Protein AF-A0A836TRV5-F1 (afdb_monomer)

Secondary structure (DSSP, 8-state):
---TTT--S-EEEEEEEE-TTSSEEEEEEEETTT--EEEEEEE----PPPP-

Sequence (52 aa):
MRCPFCGNNDTQVKDSRPTEDDSAIRRRRFCTGCGARFTTFERVQLRELTVL

Foldseek 3Di:
DADPPPRDPDKDWDDWDADPVNQWIKTWIAHPPPRDIDIDIHGDDDDDDDDD

pLDDT: mean 94.19, std 4.67, range [78.81, 98.19]

Radius of gyration: 14.65 Å; Cα contacts (8 Å, |Δi|>4): 86; chains: 1; bounding box: 29×37×30 Å

Mean predicted aligned error: 4.16 Å

Solvent-accessible surface area (backbone atoms only — not comparable to full-atom values): 3396 Å² total; per-residue (Å²): 99,66,37,92,87,78,63,43,57,62,53,45,79,77,45,75,45,68,41,99,80,68,68,30,40,42,32,36,33,38,27,80,81,77,71,50,71,51,76,48,75,50,62,87,78,90,73,90,83,83,85,132

Structure (mmCIF, N/CA/C/O backbone):
data_AF-A0A836TRV5-F1
#
_entry.id   AF-A0A836TRV5-F1
#
loop_
_atom_site.group_PDB
_atom_site.id
_atom_site.type_symbol
_atom_site.label_atom_id
_atom_site.label_alt_id
_atom_site.label_comp_id
_atom_site.label_asym_id
_atom_site.label_entity_id
_atom_site.label_seq_id
_atom_site.pdbx_PDB_ins_code
_atom_site.Cartn_x
_atom_site.Cartn_y
_atom_site.Cartn_z
_atom_site.occupancy
_atom_site.B_iso_or_equiv
_atom_site.auth_seq_id
_atom_site.auth_comp_id
_atom_site.auth_asym_id
_atom_site.auth_atom_id
_atom_site.pdbx_PDB_model_num
ATOM 1 N N . MET A 1 1 ? -8.080 -3.236 -1.231 1.00 87.38 1 MET A N 1
ATOM 2 C CA . MET A 1 1 ? -7.008 -3.575 -0.265 1.00 87.38 1 MET A CA 1
ATOM 3 C C . MET A 1 1 ? -7.642 -3.702 1.105 1.00 87.38 1 MET A C 1
ATOM 5 O O . MET A 1 1 ? -8.518 -2.904 1.414 1.00 87.38 1 MET A O 1
ATOM 9 N N . ARG A 1 2 ? -7.219 -4.684 1.901 1.00 94.81 2 ARG A N 1
ATOM 10 C CA . ARG A 1 2 ? -7.762 -4.915 3.242 1.00 94.81 2 ARG A CA 1
ATOM 11 C C . ARG A 1 2 ? -7.269 -3.843 4.219 1.00 94.81 2 ARG A C 1
ATOM 13 O O . ARG A 1 2 ? -6.078 -3.542 4.245 1.00 94.81 2 ARG A O 1
ATOM 20 N N . CYS A 1 3 ? -8.174 -3.258 5.000 1.00 97.00 3 CYS A N 1
ATOM 21 C CA . CYS A 1 3 ? -7.844 -2.283 6.034 1.00 97.00 3 CYS A CA 1
ATOM 22 C C . CYS A 1 3 ? -6.996 -2.955 7.128 1.00 97.00 3 CYS A C 1
ATOM 24 O O . CYS A 1 3 ? -7.447 -3.951 7.696 1.00 97.00 3 CYS A O 1
ATOM 26 N N . PRO A 1 4 ? -5.812 -2.418 7.469 1.00 97.06 4 PRO A N 1
ATOM 27 C CA . PRO A 1 4 ? -4.941 -3.021 8.478 1.00 97.06 4 PRO A CA 1
ATOM 28 C C . PRO A 1 4 ? -5.493 -2.898 9.905 1.00 97.06 4 PRO A C 1
ATOM 30 O O . PRO A 1 4 ? -5.044 -3.616 10.787 1.00 97.06 4 PRO A O 1
ATOM 33 N N . PHE A 1 5 ? -6.466 -2.009 10.138 1.00 97.31 5 PHE A N 1
ATOM 34 C CA . PHE A 1 5 ? -7.013 -1.752 11.473 1.00 97.31 5 PHE A CA 1
ATOM 35 C C . PHE A 1 5 ? -8.247 -2.595 11.798 1.00 97.31 5 PHE A C 1
ATOM 37 O O . PHE A 1 5 ? -8.369 -3.100 12.905 1.00 97.31 5 PHE A O 1
ATOM 44 N N . CYS A 1 6 ? -9.175 -2.738 10.848 1.00 97.19 6 CYS A N 1
ATOM 45 C CA . CYS A 1 6 ? -10.453 -3.429 11.072 1.00 97.19 6 CYS A CA 1
ATOM 46 C C . CYS A 1 6 ? -10.689 -4.612 10.128 1.00 97.19 6 CYS A C 1
ATOM 48 O O . CYS A 1 6 ? -11.704 -5.292 10.228 1.00 97.19 6 CYS A O 1
ATOM 50 N N . GLY A 1 7 ? -9.793 -4.851 9.168 1.00 96.50 7 GLY A N 1
ATOM 51 C CA . GLY A 1 7 ? -9.916 -5.960 8.227 1.00 96.50 7 GLY A CA 1
ATOM 52 C C . GLY A 1 7 ? -10.969 -5.786 7.127 1.00 96.50 7 GLY A C 1
ATOM 53 O O . GLY A 1 7 ? -1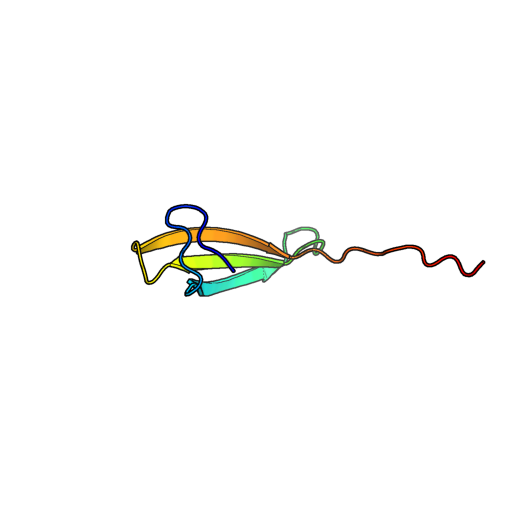1.099 -6.701 6.316 1.00 96.50 7 GLY A O 1
ATOM 54 N N . ASN A 1 8 ? -11.685 -4.655 7.060 1.00 96.19 8 ASN A N 1
ATOM 55 C CA . ASN A 1 8 ? -12.654 -4.376 5.994 1.00 96.19 8 ASN A CA 1
ATOM 56 C C . ASN A 1 8 ? -11.964 -4.259 4.620 1.00 96.19 8 ASN A C 1
ATOM 58 O O . ASN A 1 8 ? -10.862 -3.717 4.516 1.00 96.19 8 ASN A O 1
ATOM 62 N N . ASN A 1 9 ? -12.615 -4.729 3.559 1.00 95.81 9 ASN A N 1
ATOM 63 C CA . ASN A 1 9 ? -12.090 -4.670 2.192 1.00 95.81 9 ASN 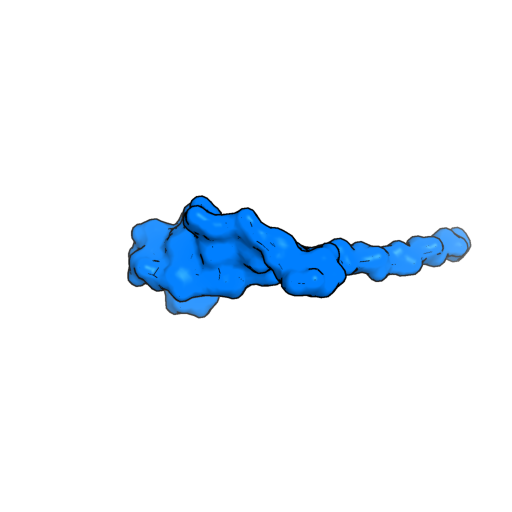A CA 1
ATOM 64 C C . ASN A 1 9 ? -12.431 -3.365 1.470 1.00 95.81 9 ASN A C 1
ATOM 66 O O . ASN A 1 9 ? -11.714 -2.983 0.537 1.00 95.81 9 ASN A O 1
ATOM 70 N N . ASP A 1 10 ? -13.480 -2.674 1.917 1.00 95.69 10 ASP A N 1
ATOM 71 C CA . ASP A 1 10 ? -13.882 -1.400 1.339 1.00 95.69 10 ASP A CA 1
ATOM 72 C C . ASP A 1 10 ? -12.972 -0.263 1.838 1.00 95.69 10 ASP A C 1
ATOM 74 O O . ASP A 1 10 ? -12.979 0.157 3.005 1.00 95.69 10 ASP A O 1
ATOM 78 N N . THR A 1 11 ? -12.091 0.175 0.939 1.00 97.19 11 THR A N 1
ATOM 79 C CA . THR A 1 11 ? -11.115 1.238 1.175 1.00 97.19 11 THR A CA 1
ATOM 80 C C . THR A 1 11 ? -11.001 2.108 -0.069 1.00 97.19 11 THR A C 1
ATOM 82 O O . THR A 1 11 ? -10.800 1.617 -1.180 1.00 97.19 11 THR A O 1
ATOM 85 N N . GLN A 1 12 ? -11.084 3.421 0.119 1.00 97.50 12 GLN A N 1
ATOM 86 C CA . GLN A 1 12 ? -11.048 4.401 -0.962 1.00 97.50 12 GLN A CA 1
ATOM 87 C C . GLN A 1 12 ? -9.664 5.034 -1.065 1.00 97.50 12 GLN A C 1
ATOM 89 O O . GLN A 1 12 ? -9.098 5.456 -0.054 1.00 97.50 12 GLN A O 1
ATOM 94 N N . VAL A 1 13 ? -9.128 5.144 -2.280 1.00 97.56 13 VAL A N 1
ATOM 95 C CA . VAL A 1 13 ? -7.909 5.922 -2.548 1.00 97.56 13 VAL A CA 1
ATOM 96 C C . VAL A 1 13 ? -8.274 7.406 -2.531 1.00 97.56 13 VAL A C 1
ATOM 98 O O . VAL A 1 13 ? -9.224 7.818 -3.189 1.00 97.56 13 VAL A O 1
ATOM 101 N N . LYS A 1 14 ? -7.551 8.201 -1.741 1.00 97.31 14 LYS A N 1
ATOM 102 C CA . LYS A 1 14 ? -7.765 9.650 -1.598 1.00 97.31 14 LYS A CA 1
ATOM 103 C C . LYS A 1 14 ? -6.652 10.484 -2.219 1.00 97.31 14 LYS A C 1
ATOM 105 O O . LYS A 1 14 ? -6.899 11.617 -2.595 1.00 97.31 14 LYS A O 1
ATOM 110 N N . ASP A 1 15 ? -5.450 9.929 -2.298 1.00 96.62 15 ASP A N 1
ATOM 111 C CA . ASP A 1 15 ? -4.278 10.568 -2.890 1.00 96.62 15 ASP A CA 1
ATOM 112 C C . ASP A 1 15 ? -3.391 9.478 -3.496 1.00 96.62 15 ASP A C 1
ATOM 114 O O . ASP A 1 15 ? -3.278 8.388 -2.919 1.00 96.62 15 ASP A O 1
ATOM 118 N N . SER A 1 16 ? -2.796 9.760 -4.651 1.00 97.12 16 SER A N 1
ATOM 119 C CA . SER A 1 16 ? -1.886 8.860 -5.356 1.00 97.12 16 SER A CA 1
ATOM 120 C C . SER A 1 16 ? -0.784 9.681 -5.999 1.00 97.12 16 SER A C 1
ATOM 122 O O . SER A 1 16 ? -1.066 10.548 -6.821 1.00 97.12 16 SER A O 1
ATOM 124 N N . ARG A 1 17 ? 0.465 9.385 -5.646 1.00 96.75 17 ARG A N 1
ATOM 125 C CA . ARG A 1 17 ? 1.641 10.064 -6.193 1.00 96.75 17 ARG A CA 1
ATOM 126 C C . ARG A 1 17 ? 2.839 9.112 -6.270 1.00 96.75 17 ARG A C 1
ATOM 128 O O . ARG A 1 17 ? 2.909 8.195 -5.442 1.00 96.75 17 ARG A O 1
ATOM 135 N N . PRO A 1 18 ? 3.760 9.306 -7.223 1.00 96.75 18 PRO A N 1
ATOM 136 C CA . PRO A 1 18 ? 5.037 8.603 -7.211 1.00 96.75 18 PRO A CA 1
ATOM 137 C C . PRO A 1 18 ? 5.859 8.968 -5.963 1.00 96.75 18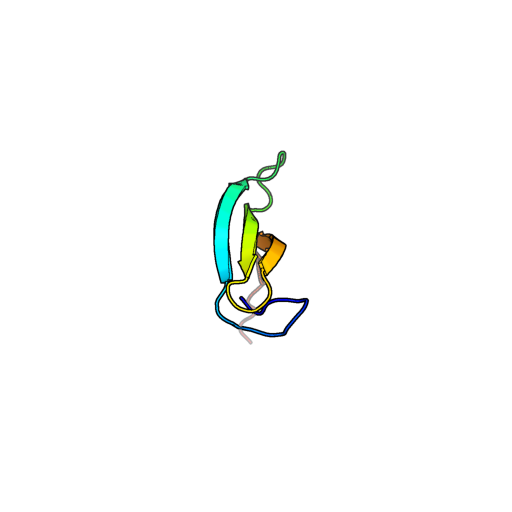 PRO A C 1
ATOM 139 O O . PRO A 1 18 ? 5.608 9.985 -5.303 1.00 96.75 18 PRO A O 1
ATOM 142 N N . THR A 1 19 ? 6.790 8.096 -5.583 1.00 94.31 19 THR A N 1
ATOM 143 C CA . THR A 1 19 ? 7.854 8.412 -4.620 1.00 94.31 19 THR A CA 1
ATOM 144 C C . THR A 1 19 ? 8.910 9.309 -5.268 1.00 94.31 19 THR A C 1
ATOM 146 O O . THR A 1 19 ? 8.944 9.438 -6.484 1.00 94.31 19 THR A O 1
ATOM 149 N N . GLU A 1 20 ? 9.750 9.967 -4.465 1.00 92.00 20 GLU A N 1
ATOM 150 C CA . GLU A 1 20 ? 10.750 10.933 -4.967 1.00 92.00 20 GLU A CA 1
ATOM 151 C C . GLU A 1 20 ? 11.769 10.314 -5.935 1.00 92.00 20 GLU A C 1
ATOM 153 O O . GLU A 1 20 ? 12.327 11.006 -6.776 1.00 92.00 20 GLU A O 1
ATOM 158 N N . ASP A 1 21 ? 11.993 9.010 -5.813 1.00 91.88 21 ASP A N 1
ATOM 159 C CA . ASP A 1 21 ? 12.880 8.193 -6.636 1.00 91.88 21 ASP A CA 1
ATOM 160 C C . ASP A 1 21 ? 12.148 7.466 -7.784 1.00 91.88 21 ASP A C 1
ATOM 162 O O . ASP A 1 21 ? 12.734 6.586 -8.411 1.00 91.88 21 ASP A O 1
ATOM 166 N N . ASP A 1 22 ? 10.859 7.758 -8.007 1.00 89.88 22 ASP A N 1
ATOM 167 C CA . ASP A 1 22 ? 9.965 7.094 -8.973 1.00 89.88 22 ASP A CA 1
ATOM 168 C C . ASP A 1 22 ? 9.908 5.550 -8.857 1.00 89.88 22 ASP A C 1
ATOM 170 O O . ASP A 1 22 ? 9.381 4.858 -9.732 1.00 89.88 22 ASP A O 1
ATOM 174 N N . SER A 1 23 ? 10.389 4.975 -7.746 1.00 93.12 23 SER A N 1
ATOM 175 C CA . SER A 1 23 ? 10.477 3.519 -7.555 1.00 93.12 23 SER A CA 1
ATOM 176 C C . SER A 1 23 ? 9.158 2.871 -7.118 1.00 93.12 23 SER A C 1
ATOM 178 O O . SER A 1 23 ? 8.984 1.648 -7.211 1.00 93.12 23 SER A O 1
ATOM 180 N N . ALA A 1 24 ? 8.212 3.667 -6.613 1.00 96.19 24 ALA A N 1
ATOM 181 C CA . ALA A 1 24 ? 6.940 3.187 -6.096 1.00 96.19 24 ALA A CA 1
ATOM 182 C C . ALA A 1 24 ? 5.811 4.211 -6.267 1.00 96.19 24 ALA A C 1
ATOM 184 O O . ALA A 1 24 ? 6.018 5.421 -6.276 1.00 96.19 24 ALA A O 1
ATOM 185 N N . ILE A 1 25 ? 4.569 3.724 -6.282 1.00 97.31 25 ILE A N 1
ATOM 186 C CA . ILE A 1 25 ? 3.378 4.569 -6.157 1.00 97.31 25 ILE A CA 1
ATOM 187 C C . ILE A 1 25 ? 2.908 4.555 -4.706 1.00 97.31 25 ILE A C 1
ATOM 189 O O . ILE A 1 25 ? 2.465 3.528 -4.180 1.00 97.31 25 ILE A O 1
ATOM 193 N N . ARG A 1 26 ? 2.957 5.717 -4.053 1.00 96.81 26 ARG A N 1
ATOM 194 C CA . ARG A 1 26 ? 2.399 5.930 -2.718 1.00 96.81 26 ARG A CA 1
ATOM 195 C C . ARG A 1 26 ? 0.923 6.302 -2.839 1.00 96.81 26 ARG A C 1
ATOM 197 O O . ARG A 1 26 ? 0.579 7.316 -3.442 1.00 96.81 26 ARG A O 1
ATOM 204 N N . ARG A 1 27 ? 0.044 5.535 -2.191 1.00 97.94 27 ARG A N 1
ATOM 205 C CA . ARG A 1 27 ? -1.403 5.805 -2.138 1.00 97.94 27 ARG A CA 1
ATOM 206 C C . ARG A 1 27 ? -1.883 6.022 -0.710 1.00 97.94 27 ARG A C 1
ATOM 208 O O . ARG A 1 27 ? -1.690 5.154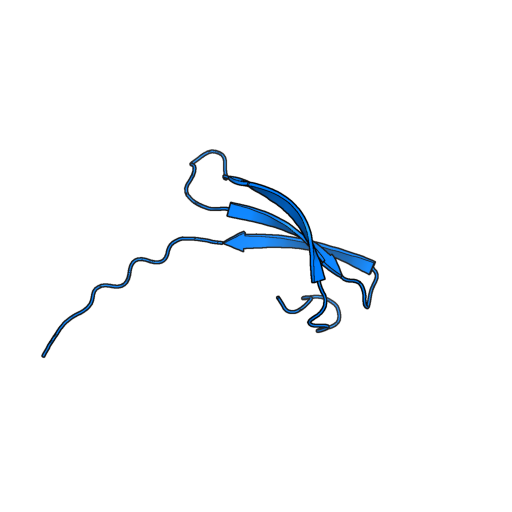 0.141 1.00 97.94 27 ARG A O 1
ATOM 215 N N . ARG A 1 28 ? -2.566 7.137 -0.444 1.00 97.62 28 ARG A N 1
ATOM 216 C CA . ARG A 1 2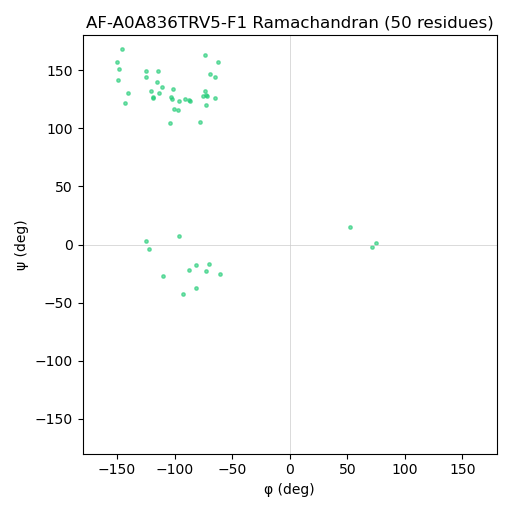8 ? -3.287 7.362 0.821 1.00 97.62 28 ARG A CA 1
ATOM 217 C C . ARG A 1 28 ? -4.694 6.789 0.694 1.00 97.62 28 ARG A C 1
ATOM 219 O O . ARG A 1 28 ? -5.438 7.160 -0.212 1.00 97.62 28 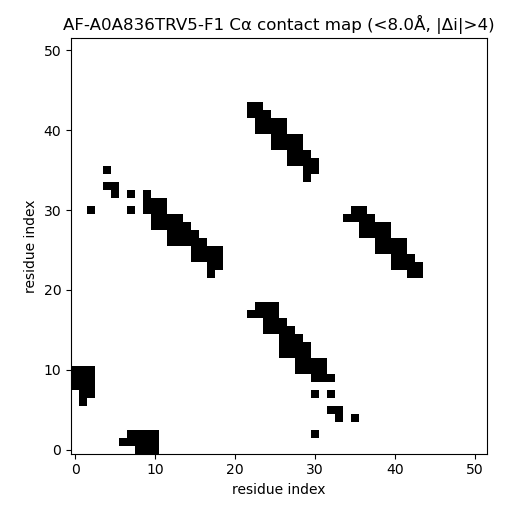ARG A O 1
ATOM 226 N N . ARG A 1 29 ? -5.072 5.901 1.605 1.00 97.88 29 ARG A N 1
ATOM 227 C CA . ARG A 1 29 ? -6.369 5.223 1.641 1.00 97.88 29 ARG A CA 1
ATOM 228 C C . ARG A 1 29 ? -7.176 5.641 2.868 1.00 97.88 29 ARG A C 1
ATOM 230 O O . ARG A 1 29 ? -6.612 5.953 3.916 1.00 97.88 29 ARG A O 1
ATOM 237 N N . PHE A 1 30 ? -8.495 5.636 2.727 1.00 98.19 30 PHE A N 1
ATOM 238 C CA . PHE A 1 30 ? -9.474 5.819 3.799 1.00 98.19 30 PHE A CA 1
ATOM 239 C C . PHE A 1 30 ? -10.369 4.580 3.878 1.00 98.19 30 PHE A C 1
ATOM 241 O O . PHE A 1 30 ? -10.862 4.118 2.849 1.00 98.19 30 PHE A O 1
ATOM 248 N N . CYS A 1 31 ? -10.577 4.040 5.076 1.00 98.00 31 CYS A N 1
ATOM 249 C CA . CYS A 1 31 ? -11.486 2.921 5.300 1.00 98.00 31 CYS A CA 1
ATOM 250 C C . CYS A 1 31 ? -12.893 3.424 5.630 1.00 98.00 31 CYS A C 1
ATOM 252 O O . CYS A 1 31 ? -13.072 4.157 6.601 1.00 98.00 31 CYS A O 1
ATOM 254 N N . THR A 1 32 ? -13.891 2.971 4.873 1.00 96.56 32 THR A N 1
ATOM 255 C CA . THR A 1 32 ? -15.308 3.299 5.106 1.00 96.56 32 THR A CA 1
ATOM 256 C C . THR A 1 32 ? -15.885 2.586 6.330 1.00 96.56 32 THR A C 1
ATOM 258 O O . THR A 1 32 ? -16.838 3.076 6.919 1.00 96.56 32 THR A O 1
ATOM 261 N N . GLY A 1 33 ? -15.282 1.469 6.755 1.00 97.12 33 GLY A N 1
ATOM 262 C CA . GLY A 1 33 ? -15.764 0.672 7.891 1.00 97.12 33 GLY A CA 1
ATOM 263 C C . GLY A 1 33 ? -15.350 1.197 9.269 1.00 97.12 33 GLY A C 1
ATOM 264 O O . GLY A 1 33 ? -16.134 1.125 10.204 1.00 97.12 33 GLY A O 1
ATOM 265 N N . CYS A 1 34 ? -14.128 1.723 9.417 1.00 97.44 34 CYS A N 1
ATOM 266 C CA . CYS A 1 34 ? -13.625 2.216 10.711 1.00 97.44 34 CYS A CA 1
ATOM 267 C C . CYS A 1 34 ? -13.134 3.672 10.689 1.00 97.44 34 CYS A C 1
ATOM 269 O O . CYS A 1 34 ? -12.578 4.144 11.675 1.00 97.44 34 CYS A O 1
ATOM 271 N N . GLY A 1 35 ? -13.252 4.374 9.557 1.00 96.94 35 GLY A N 1
ATOM 272 C CA . GLY A 1 35 ? -12.815 5.768 9.410 1.00 96.94 35 GLY A CA 1
ATOM 273 C C . GLY A 1 35 ? -11.295 5.985 9.387 1.00 96.94 35 GLY A C 1
ATOM 274 O O . GLY A 1 35 ? -10.830 7.114 9.217 1.00 96.94 35 GLY A O 1
ATOM 275 N N . ALA A 1 36 ? -10.494 4.927 9.536 1.00 97.31 36 ALA A N 1
ATOM 276 C CA . ALA A 1 36 ? -9.043 5.046 9.594 1.00 97.31 36 ALA A CA 1
ATOM 277 C C . ALA A 1 36 ? -8.435 5.445 8.239 1.00 97.31 36 ALA A C 1
ATOM 279 O O . ALA A 1 36 ? -8.901 5.039 7.169 1.00 97.31 36 ALA A O 1
ATOM 280 N N . ARG A 1 37 ? -7.338 6.209 8.291 1.00 97.50 37 ARG A N 1
ATOM 281 C CA . ARG A 1 37 ? -6.523 6.580 7.125 1.00 97.50 37 ARG A CA 1
ATOM 282 C C . ARG A 1 37 ? -5.167 5.891 7.203 1.00 97.50 37 ARG A C 1
ATOM 284 O O . ARG A 1 37 ? -4.539 5.899 8.254 1.00 97.50 37 ARG A O 1
ATOM 291 N N . PHE A 1 38 ? -4.698 5.338 6.090 1.00 97.50 38 PHE A N 1
ATOM 292 C CA . PHE A 1 38 ? -3.396 4.669 6.006 1.00 97.50 38 PHE A CA 1
ATOM 293 C C . PHE A 1 38 ? -2.746 4.869 4.638 1.00 97.50 38 PHE A C 1
ATOM 295 O O . PHE A 1 38 ? -3.378 5.368 3.709 1.00 97.50 38 PHE A O 1
ATOM 302 N N . THR A 1 39 ? -1.468 4.514 4.519 1.00 96.88 39 THR A N 1
ATOM 303 C CA . THR A 1 39 ? -0.700 4.629 3.273 1.00 96.88 39 THR A CA 1
ATOM 304 C C . THR A 1 39 ? -0.296 3.245 2.788 1.00 96.88 39 THR A C 1
ATOM 306 O O . THR A 1 39 ? 0.087 2.397 3.588 1.00 96.88 39 THR A O 1
ATOM 309 N N . THR A 1 40 ? -0.366 3.024 1.481 1.00 96.38 40 THR A N 1
ATOM 310 C CA . THR A 1 40 ? 0.098 1.801 0.820 1.00 96.38 40 THR A CA 1
ATOM 311 C C . THR A 1 40 ? 1.098 2.162 -0.265 1.00 96.38 40 THR A C 1
ATOM 313 O O . THR A 1 40 ? 0.977 3.224 -0.873 1.00 96.38 40 THR A O 1
ATOM 316 N N . PHE A 1 41 ? 2.054 1.277 -0.521 1.00 95.69 41 PHE A N 1
ATOM 317 C CA . PHE A 1 41 ? 3.049 1.447 -1.574 1.00 95.69 41 PHE A CA 1
ATOM 318 C C . PHE A 1 41 ? 2.902 0.311 -2.579 1.00 95.69 41 PHE A C 1
ATOM 320 O O . PHE A 1 41 ? 2.917 -0.856 -2.194 1.00 95.69 41 PHE A O 1
ATOM 327 N N . GLU A 1 42 ? 2.744 0.657 -3.849 1.00 94.56 42 GLU A N 1
ATOM 328 C CA . GLU A 1 42 ? 2.731 -0.290 -4.962 1.00 94.56 42 GLU A CA 1
ATOM 329 C C . GLU A 1 42 ? 4.093 -0.210 -5.659 1.00 94.56 42 GLU A C 1
ATOM 331 O O . GLU A 1 42 ? 4.539 0.882 -6.006 1.00 94.56 42 GLU A O 1
ATOM 336 N N . ARG A 1 43 ? 4.776 -1.350 -5.802 1.00 93.12 43 ARG A N 1
ATOM 337 C CA . ARG A 1 43 ? 6.114 -1.461 -6.401 1.00 93.12 43 ARG A CA 1
ATOM 338 C C . ARG A 1 43 ? 6.085 -2.469 -7.537 1.00 93.12 43 ARG A C 1
ATOM 340 O O . ARG A 1 43 ? 5.399 -3.486 -7.430 1.00 93.12 43 ARG A O 1
ATOM 347 N N . VAL A 1 44 ? 6.850 -2.202 -8.590 1.00 88.94 44 VAL A N 1
ATOM 348 C CA . VAL A 1 44 ? 7.083 -3.181 -9.655 1.00 88.94 44 VAL A CA 1
ATOM 349 C C . VAL A 1 44 ? 8.013 -4.260 -9.107 1.00 88.94 44 VAL A C 1
ATOM 351 O O . VAL A 1 44 ? 9.128 -3.968 -8.684 1.00 88.94 44 VAL A O 1
ATOM 354 N N . GLN A 1 45 ? 7.549 -5.508 -9.094 1.00 86.50 45 GLN A N 1
ATOM 355 C CA . GLN A 1 45 ? 8.380 -6.659 -8.759 1.00 86.50 45 GLN A CA 1
ATOM 356 C C . GLN A 1 45 ? 8.735 -7.391 -10.053 1.00 86.50 45 GLN A C 1
ATOM 358 O O . GLN A 1 45 ? 7.895 -8.088 -10.621 1.00 86.50 45 GLN A O 1
ATOM 363 N N . LEU A 1 46 ? 9.975 -7.234 -10.512 1.00 84.44 46 LEU A N 1
ATOM 364 C CA . LEU A 1 46 ? 10.514 -8.049 -11.597 1.00 84.44 46 LEU A CA 1
ATOM 365 C C . LEU A 1 46 ? 10.771 -9.459 -11.055 1.00 84.44 46 LEU A C 1
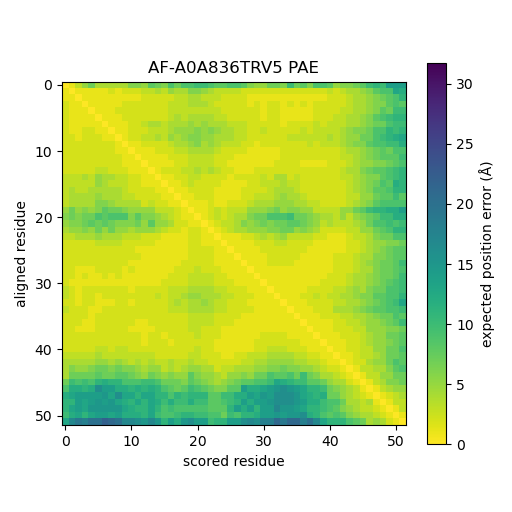ATOM 367 O O . LEU A 1 46 ? 11.381 -9.622 -9.998 1.00 84.44 46 LEU A O 1
ATOM 371 N N . ARG A 1 47 ? 10.260 -10.477 -11.745 1.00 85.81 47 ARG A N 1
ATOM 372 C CA . ARG A 1 47 ? 10.555 -11.884 -11.455 1.00 85.81 47 ARG A CA 1
ATOM 373 C C . ARG A 1 47 ? 11.332 -12.452 -12.628 1.00 85.81 47 ARG A C 1
ATOM 375 O O . ARG A 1 47 ? 10.900 -12.296 -13.767 1.00 85.81 47 ARG A O 1
ATOM 382 N N . GLU A 1 48 ? 12.443 -13.117 -12.343 1.00 85.19 48 GLU A N 1
ATOM 383 C CA . GLU A 1 48 ? 13.139 -13.914 -13.345 1.00 85.19 48 GLU A CA 1
ATOM 384 C C . GLU A 1 48 ? 12.312 -15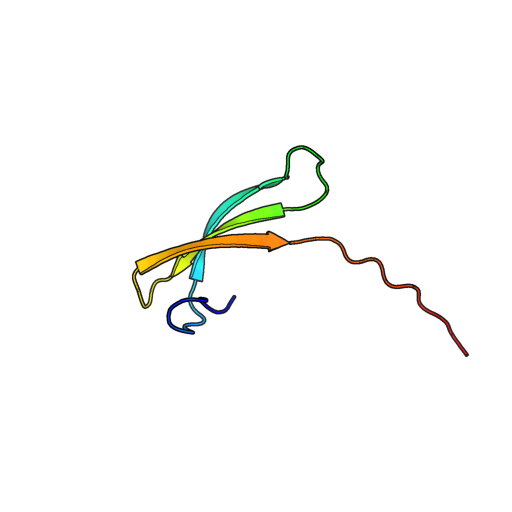.169 -13.634 1.00 85.19 48 GLU A C 1
ATOM 386 O O . GLU A 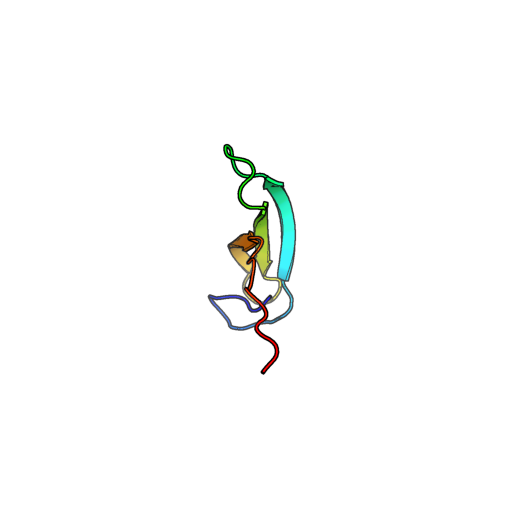1 48 ? 11.875 -15.873 -12.721 1.00 85.19 48 GLU A O 1
ATOM 391 N N . LEU A 1 49 ? 12.038 -15.408 -14.914 1.00 86.88 49 LEU A N 1
ATOM 392 C CA . LEU A 1 49 ? 11.354 -16.603 -15.387 1.00 86.88 49 LEU A CA 1
ATOM 393 C C . LEU A 1 49 ? 12.414 -17.552 -15.939 1.00 86.88 49 LEU A C 1
ATOM 395 O O . LEU A 1 49 ? 13.075 -17.235 -16.925 1.00 86.88 49 LEU A O 1
ATOM 399 N N . THR A 1 50 ? 12.561 -18.717 -15.317 1.00 87.50 50 THR A N 1
ATOM 400 C CA . THR A 1 50 ? 13.377 -19.813 -15.847 1.00 87.50 50 THR A CA 1
ATOM 401 C C . THR A 1 50 ? 12.447 -20.860 -16.442 1.00 87.50 50 THR A C 1
ATOM 403 O O . THR A 1 50 ? 11.524 -21.320 -15.771 1.00 87.50 50 THR A O 1
ATOM 406 N N . VAL A 1 51 ? 12.683 -21.228 -17.700 1.00 84.00 51 VAL A N 1
ATOM 407 C CA . VAL A 1 51 ? 12.036 -22.380 -18.337 1.00 84.00 51 VAL A CA 1
ATOM 408 C C . VAL A 1 51 ? 13.000 -23.555 -18.215 1.00 84.00 51 VAL A C 1
ATOM 410 O O . VAL A 1 51 ? 14.159 -23.424 -18.607 1.00 84.00 51 VAL A O 1
ATOM 413 N N . LEU A 1 52 ? 12.528 -24.645 -17.607 1.00 78.81 52 LEU A N 1
ATOM 414 C CA . LEU A 1 52 ? 13.249 -25.914 -17.485 1.00 78.81 52 LEU A CA 1
ATOM 415 C C . LEU A 1 52 ? 13.002 -26.794 -18.711 1.00 78.81 52 LEU A C 1
ATOM 417 O O . LEU A 1 52 ? 11.852 -26.776 -19.207 1.00 78.81 52 LEU A O 1
#

Nearest PDB structures (foldseek):
  7p3f-assembly1_C  TM=8.901E-01  e=1.739E-04  Streptomyces coelicolor A3(2)
  7p3q-assembly1_A  TM=9.212E-01  e=1.090E-03  Streptomyces coelicolor A3(2)
  2xlp-assembly2_C  TM=8.752E-01  e=2.230E-01  Methylophaga aminisulfidivorans
  8qlw-assembly1_A-2  TM=7.626E-01  e=1.397E+00  Purpureocillium lilacinum
  4cs5-assembly3_C  TM=4.995E-01  e=1.314E+00  Penaeus vannamei